Protein AF-A0A8T0B9M9-F1 (afdb_monomer_lite)

Structure (mmCIF, N/CA/C/O backbone):
data_AF-A0A8T0B9M9-F1
#
_entry.id   AF-A0A8T0B9M9-F1
#
loop_
_atom_site.group_PDB
_atom_site.id
_atom_site.type_symbol
_atom_site.label_atom_id
_atom_site.label_alt_id
_atom_site.label_comp_id
_atom_site.label_asym_id
_atom_site.label_entity_id
_atom_site.label_seq_id
_atom_site.pdbx_PDB_ins_code
_atom_site.Cartn_x
_atom_site.Cartn_y
_atom_site.Cartn_z
_atom_site.occupancy
_atom_site.B_iso_or_equiv
_atom_site.auth_seq_id
_atom_site.auth_comp_id
_atom_site.auth_asym_id
_atom_site.auth_atom_id
_atom_site.pdbx_PDB_model_num
ATOM 1 N N . MET A 1 1 ? 11.850 8.600 -37.294 1.00 42.19 1 MET A N 1
ATOM 2 C CA . MET A 1 1 ? 11.422 8.993 -35.935 1.00 42.19 1 MET A CA 1
ATOM 3 C C . MET A 1 1 ? 10.811 7.758 -35.279 1.00 42.19 1 MET A C 1
ATOM 5 O O . MET A 1 1 ? 9.604 7.587 -35.280 1.00 42.19 1 MET A O 1
ATOM 9 N N . ALA A 1 2 ? 11.683 6.825 -34.888 1.00 43.72 2 ALA A N 1
ATOM 10 C CA . ALA A 1 2 ? 11.366 5.598 -34.147 1.00 43.72 2 ALA A CA 1
ATOM 11 C C . ALA A 1 2 ? 11.104 5.954 -32.672 1.00 43.72 2 ALA A C 1
ATOM 13 O O . ALA A 1 2 ? 11.646 6.951 -32.206 1.00 43.72 2 ALA A O 1
ATOM 14 N N . ASP A 1 3 ? 10.392 5.222 -31.829 1.00 46.28 3 ASP A N 1
ATOM 15 C CA . ASP A 1 3 ? 9.495 4.070 -31.911 1.00 46.28 3 ASP A CA 1
ATOM 16 C C . ASP A 1 3 ? 8.878 4.044 -30.497 1.00 46.28 3 ASP A C 1
ATOM 18 O O . ASP A 1 3 ? 9.590 3.917 -29.501 1.00 46.28 3 ASP A O 1
ATOM 22 N N . GLY A 1 4 ? 7.585 4.348 -30.376 1.00 45.72 4 GLY A N 1
ATOM 23 C CA . GLY A 1 4 ? 6.868 4.374 -29.100 1.00 45.72 4 GLY A CA 1
ATOM 24 C C . GLY A 1 4 ? 6.059 3.099 -28.936 1.00 45.72 4 GLY A C 1
ATOM 25 O O . GLY A 1 4 ? 4.838 3.146 -29.052 1.00 45.72 4 GLY A O 1
ATOM 26 N N . GLY A 1 5 ? 6.731 1.964 -28.728 1.00 40.44 5 GLY A N 1
ATOM 27 C CA . GLY A 1 5 ? 6.071 0.668 -28.574 1.00 40.44 5 GLY A CA 1
ATOM 28 C C . GLY A 1 5 ? 5.035 0.620 -27.427 1.00 40.44 5 GLY A C 1
ATOM 29 O O . GLY A 1 5 ? 5.089 1.449 -26.510 1.00 40.44 5 GLY A O 1
ATOM 30 N N . PRO A 1 6 ? 4.126 -0.383 -27.427 1.00 52.16 6 PRO A N 1
ATOM 31 C CA . PRO A 1 6 ? 2.948 -0.477 -26.543 1.00 52.16 6 PRO A CA 1
ATOM 32 C C . PRO A 1 6 ? 3.258 -0.326 -25.047 1.00 52.16 6 PRO A C 1
ATOM 34 O O . PRO A 1 6 ? 2.480 0.237 -24.283 1.00 52.16 6 PRO A O 1
ATOM 37 N N . LEU A 1 7 ? 4.452 -0.756 -24.638 1.00 45.47 7 LEU A N 1
ATOM 38 C CA . LEU A 1 7 ? 4.912 -0.705 -23.253 1.00 45.47 7 LEU A CA 1
ATOM 39 C C . LEU A 1 7 ? 5.134 0.732 -22.754 1.00 45.47 7 LEU A C 1
ATOM 41 O O . LEU A 1 7 ? 4.920 1.013 -21.576 1.00 45.47 7 LEU A O 1
ATOM 45 N N . HIS A 1 8 ? 5.535 1.672 -23.619 1.00 49.91 8 HIS A N 1
ATOM 46 C CA . HIS A 1 8 ? 5.823 3.044 -23.190 1.00 49.91 8 HIS A CA 1
ATOM 47 C C . HIS A 1 8 ? 4.548 3.791 -22.767 1.00 49.91 8 HIS A C 1
ATOM 49 O O . HIS A 1 8 ? 4.567 4.568 -21.803 1.00 49.91 8 HIS A O 1
ATOM 55 N N . THR A 1 9 ? 3.435 3.529 -23.451 1.00 47.78 9 THR A N 1
ATOM 56 C CA . THR A 1 9 ? 2.140 4.165 -23.199 1.00 47.78 9 THR A CA 1
ATOM 57 C C . THR A 1 9 ? 1.531 3.692 -21.879 1.00 47.78 9 THR A C 1
ATOM 59 O O . THR A 1 9 ? 0.947 4.495 -21.152 1.00 47.78 9 THR A O 1
ATOM 62 N N . ASP A 1 10 ? 1.717 2.422 -21.516 1.00 59.62 10 ASP A N 1
ATOM 63 C CA . ASP A 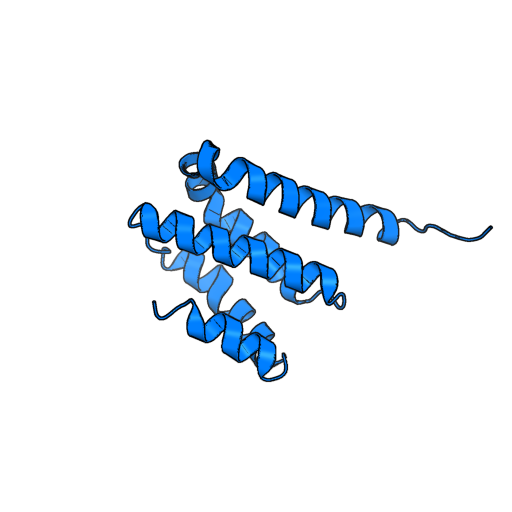1 10 ? 1.139 1.847 -20.296 1.00 59.62 10 ASP A CA 1
ATOM 64 C C . ASP A 1 10 ? 1.810 2.353 -19.015 1.00 59.62 10 ASP A C 1
ATOM 66 O O . ASP A 1 10 ? 1.151 2.584 -18.000 1.00 59.62 10 ASP A O 1
ATOM 70 N N . PHE A 1 11 ? 3.103 2.671 -19.068 1.00 56.25 11 PHE A N 1
ATOM 71 C CA . PHE A 1 11 ? 3.805 3.225 -17.911 1.00 56.25 11 PHE A CA 1
ATOM 72 C C . PHE A 1 11 ? 3.370 4.646 -17.551 1.00 56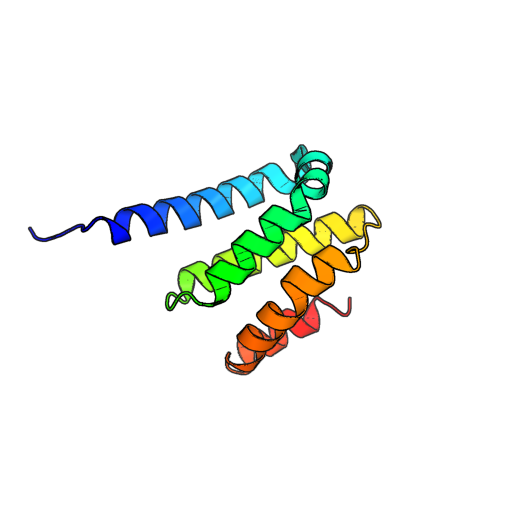.25 11 PHE A C 1
ATOM 74 O O . PHE A 1 11 ? 3.282 4.968 -16.364 1.00 56.25 11 PHE A O 1
ATOM 81 N N . GLN A 1 12 ? 3.074 5.492 -18.545 1.00 63.22 12 GLN A N 1
ATOM 82 C CA . GLN A 1 12 ? 2.504 6.813 -18.272 1.00 63.22 12 GLN A CA 1
ATOM 83 C C . GLN A 1 12 ? 1.092 6.702 -17.699 1.00 63.22 12 GLN A C 1
ATOM 85 O O . GLN A 1 12 ? 0.757 7.461 -16.793 1.00 63.22 12 GLN A O 1
ATOM 90 N N . LYS A 1 13 ? 0.288 5.740 -18.170 1.00 73.31 13 LYS A N 1
ATOM 91 C CA . LYS A 1 13 ? -1.040 5.479 -17.602 1.00 73.31 13 LYS A CA 1
ATOM 92 C C . LYS A 1 13 ? -0.947 5.051 -16.140 1.00 73.31 13 LYS A C 1
ATOM 94 O O . LYS A 1 13 ? -1.715 5.553 -15.335 1.00 73.31 13 LYS A O 1
ATOM 99 N N . HIS A 1 14 ? 0.014 4.200 -15.771 1.00 76.00 14 HIS A N 1
ATOM 100 C CA . HIS A 1 14 ? 0.200 3.795 -14.373 1.00 76.00 14 HIS A CA 1
ATOM 101 C C . HIS A 1 14 ? 0.629 4.949 -13.468 1.00 76.00 14 HIS A C 1
ATOM 103 O O . HIS A 1 14 ? 0.073 5.100 -12.388 1.00 76.00 14 HIS A O 1
ATOM 109 N N . ILE A 1 15 ? 1.578 5.785 -13.902 1.00 77.25 15 ILE A N 1
ATOM 110 C CA . ILE A 1 15 ? 1.984 6.961 -13.117 1.00 77.25 15 ILE A CA 1
ATOM 111 C C . ILE A 1 15 ? 0.810 7.936 -12.969 1.00 77.25 15 ILE A C 1
ATOM 113 O O . ILE A 1 15 ? 0.578 8.427 -11.870 1.00 77.25 15 ILE A O 1
ATOM 117 N N . ARG A 1 16 ? 0.045 8.181 -14.042 1.00 82.69 16 ARG A N 1
ATOM 118 C CA . ARG A 1 16 ? -1.158 9.026 -13.984 1.00 82.69 16 ARG A CA 1
ATOM 119 C C . ARG A 1 16 ? -2.221 8.443 -13.059 1.00 82.69 16 ARG A C 1
ATOM 121 O O . ARG A 1 16 ? -2.752 9.185 -12.251 1.00 82.69 16 ARG A O 1
ATOM 128 N N . ALA A 1 17 ? -2.476 7.137 -13.131 1.00 83.44 17 ALA A N 1
ATOM 129 C CA . ALA A 1 17 ? -3.417 6.464 -12.243 1.00 83.44 17 ALA A CA 1
ATOM 130 C C . ALA A 1 17 ? -3.010 6.630 -10.773 1.00 83.44 17 ALA A C 1
ATOM 132 O O . ALA A 1 17 ? -3.844 7.019 -9.966 1.00 83.44 17 ALA A O 1
ATOM 133 N N . ILE A 1 18 ? -1.726 6.432 -10.442 1.00 83.25 18 ILE A N 1
ATOM 134 C CA . ILE A 1 18 ? -1.222 6.664 -9.081 1.00 83.25 18 ILE A CA 1
ATOM 135 C C . ILE A 1 18 ? -1.434 8.125 -8.673 1.00 83.25 18 ILE A C 1
ATOM 137 O O . ILE A 1 18 ? -1.940 8.367 -7.585 1.00 83.25 18 ILE A O 1
ATOM 141 N N . SER A 1 19 ? -1.108 9.096 -9.532 1.00 85.88 19 SER A N 1
ATOM 142 C CA . SER A 1 19 ? -1.343 10.515 -9.228 1.00 85.88 19 SER A CA 1
ATOM 143 C C . SER A 1 19 ? -2.823 10.826 -8.976 1.00 85.88 19 SER A C 1
ATOM 145 O O . SER A 1 19 ? -3.135 11.478 -7.988 1.00 85.88 19 SER A O 1
ATOM 147 N N . THR A 1 20 ? -3.740 10.310 -9.797 1.00 86.81 20 THR A N 1
ATOM 148 C CA . THR A 1 20 ? -5.185 10.491 -9.585 1.00 86.81 20 THR A CA 1
ATOM 149 C C . THR A 1 20 ? -5.652 9.832 -8.287 1.00 86.81 20 THR A C 1
ATOM 151 O O . THR A 1 20 ? -6.426 10.428 -7.546 1.00 86.81 20 THR A O 1
ATOM 154 N N . MET A 1 21 ? -5.150 8.634 -7.965 1.00 85.56 21 MET A N 1
ATOM 155 C CA . MET A 1 21 ? -5.444 7.978 -6.687 1.00 85.56 21 MET A CA 1
ATOM 156 C C . MET A 1 21 ? -4.930 8.798 -5.497 1.00 85.56 21 MET A C 1
ATOM 158 O O . MET A 1 21 ? -5.597 8.832 -4.472 1.00 85.56 21 MET A O 1
ATOM 162 N N . MET A 1 22 ? -3.779 9.471 -5.619 1.00 86.94 22 MET A N 1
ATOM 163 C CA . MET A 1 22 ? -3.263 10.371 -4.578 1.00 86.94 22 MET A CA 1
ATOM 164 C C . MET A 1 22 ? -4.163 11.597 -4.383 1.00 86.94 22 MET A C 1
ATOM 166 O O . MET A 1 22 ? -4.448 11.955 -3.248 1.00 86.94 22 MET A O 1
ATOM 170 N N . GLU A 1 23 ? -4.614 12.227 -5.471 1.00 88.56 23 GLU A N 1
ATOM 171 C CA . GLU A 1 23 ? -5.466 13.427 -5.431 1.00 88.56 23 GLU A CA 1
ATOM 172 C C . GLU A 1 23 ? -6.845 13.157 -4.817 1.00 88.56 23 GLU A C 1
ATOM 174 O O . GLU A 1 23 ? -7.410 14.029 -4.165 1.00 88.56 23 GLU A O 1
ATOM 179 N N . GLN A 1 24 ? -7.385 11.955 -5.023 1.00 86.88 24 GLN A N 1
ATOM 180 C CA . GLN A 1 24 ? -8.719 11.581 -4.545 1.00 86.88 24 GLN A CA 1
ATOM 181 C C . GLN A 1 24 ? -8.706 10.885 -3.179 1.00 86.88 24 GLN A C 1
ATOM 183 O O . GLN A 1 24 ? -9.767 10.674 -2.602 1.00 86.88 24 GLN A O 1
ATOM 188 N N . LEU A 1 25 ? -7.536 10.534 -2.640 1.00 86.81 25 LEU A N 1
ATOM 189 C CA . LEU A 1 25 ? -7.426 9.694 -1.445 1.00 86.81 25 LEU A CA 1
ATOM 190 C C . LEU A 1 25 ? -8.154 10.278 -0.222 1.00 86.81 25 LEU A C 1
ATOM 192 O O . LEU A 1 25 ? -8.831 9.541 0.492 1.00 86.81 25 LEU A O 1
ATOM 196 N N . GLU A 1 26 ? -8.027 11.586 0.016 1.00 80.94 26 GLU A N 1
ATOM 197 C CA . GLU A 1 26 ? -8.677 12.256 1.154 1.00 80.94 26 GLU A CA 1
ATOM 198 C C . GLU A 1 26 ? -10.195 12.379 0.971 1.00 80.94 26 GLU A C 1
ATOM 200 O O . GLU A 1 26 ? -10.944 12.243 1.934 1.00 80.94 26 GLU A O 1
ATOM 205 N N . ALA A 1 27 ? -10.659 12.603 -0.262 1.00 83.19 27 ALA A N 1
ATOM 206 C CA . ALA A 1 27 ? -12.084 12.721 -0.569 1.00 83.19 27 ALA A CA 1
ATOM 207 C C . ALA A 1 27 ? -12.796 11.356 -0.559 1.00 83.19 27 ALA A C 1
ATOM 209 O O . ALA A 1 27 ? -13.944 11.252 -0.138 1.00 83.19 27 ALA A O 1
ATOM 210 N N . GLU A 1 28 ? -12.095 10.303 -0.981 1.00 85.38 28 GLU A N 1
ATOM 211 C CA . GLU A 1 28 ? -12.636 8.964 -1.230 1.00 85.38 28 GLU A CA 1
ATOM 212 C C . GLU A 1 28 ? -12.010 7.913 -0.295 1.00 85.38 28 GLU A C 1
ATOM 214 O O . GLU A 1 28 ? -11.799 6.752 -0.668 1.00 85.38 28 GLU A O 1
ATOM 219 N N . THR A 1 29 ? -11.688 8.295 0.948 1.00 84.56 29 THR A N 1
ATOM 220 C CA . THR A 1 29 ? -11.042 7.379 1.906 1.00 84.56 29 THR A CA 1
ATOM 221 C C . THR A 1 29 ? -11.914 6.150 2.192 1.00 84.56 29 THR A C 1
ATOM 223 O O . THR A 1 29 ? -11.405 5.032 2.216 1.00 84.56 29 THR A O 1
ATOM 226 N N . GLY A 1 30 ? -13.238 6.308 2.315 1.00 86.12 30 GLY A N 1
ATOM 227 C CA . GLY A 1 30 ? -14.157 5.181 2.532 1.00 86.12 30 GLY A CA 1
ATOM 228 C C . GLY A 1 30 ? -14.186 4.182 1.367 1.00 86.12 30 GLY A C 1
ATOM 229 O O . GLY A 1 30 ? -14.177 2.966 1.581 1.00 86.12 30 GLY A O 1
ATOM 230 N N . ALA A 1 31 ? -14.153 4.682 0.129 1.00 87.69 31 ALA A N 1
ATOM 231 C CA . ALA A 1 31 ? -14.057 3.838 -1.059 1.00 87.69 31 ALA A CA 1
ATOM 232 C C . ALA A 1 31 ? -12.695 3.134 -1.127 1.00 87.69 31 ALA A C 1
ATOM 234 O O . ALA A 1 31 ? -12.632 1.940 -1.416 1.00 87.69 31 ALA A O 1
ATOM 235 N N . THR A 1 32 ? -11.618 3.846 -0.781 1.00 88.50 32 THR A N 1
ATOM 236 C CA . THR A 1 32 ? -10.257 3.297 -0.722 1.00 88.50 32 THR A CA 1
ATOM 237 C C . THR A 1 32 ? -10.170 2.143 0.275 1.00 88.50 32 THR A C 1
ATOM 239 O O . THR A 1 32 ? -9.664 1.083 -0.078 1.00 88.50 32 THR A O 1
ATOM 242 N N . VAL A 1 33 ? -10.716 2.308 1.484 1.00 88.81 33 VAL A N 1
ATOM 243 C CA . VAL A 1 33 ? -10.763 1.247 2.505 1.00 88.81 33 VAL A CA 1
ATOM 244 C C . VAL A 1 33 ? -11.569 0.043 2.013 1.00 88.81 33 VAL A C 1
ATOM 246 O O . VAL A 1 33 ? -11.135 -1.094 2.162 1.00 88.81 33 VAL A O 1
ATOM 249 N N . SER A 1 34 ? -12.707 0.279 1.354 1.00 90.75 34 SER A N 1
ATOM 250 C CA . SER A 1 34 ? -13.584 -0.792 0.854 1.00 90.75 34 SER A CA 1
ATOM 251 C C . SER A 1 34 ? -12.946 -1.670 -0.232 1.00 90.75 34 SER A C 1
ATOM 253 O O . SER A 1 34 ? -13.444 -2.761 -0.501 1.00 90.75 34 SER A O 1
ATOM 255 N N . CYS A 1 35 ? -11.869 -1.210 -0.873 1.00 91.94 35 CYS A N 1
ATOM 256 C CA . CYS A 1 35 ? -11.136 -1.955 -1.901 1.00 91.94 35 CYS A CA 1
ATOM 257 C C . CYS A 1 35 ? -9.626 -2.026 -1.619 1.00 91.94 35 CYS A C 1
ATOM 259 O O . CYS A 1 35 ? -8.814 -2.205 -2.535 1.00 91.94 35 CYS A O 1
ATOM 261 N N . LEU A 1 36 ? -9.243 -1.878 -0.347 1.00 91.06 36 LEU A N 1
ATOM 262 C CA . LEU A 1 36 ? -7.854 -1.764 0.078 1.00 91.06 36 LEU A CA 1
ATOM 263 C C . LEU A 1 36 ? -7.029 -2.998 -0.301 1.00 91.06 36 LEU A C 1
ATOM 265 O O . LEU A 1 36 ? -5.907 -2.865 -0.786 1.00 91.06 36 LEU A O 1
ATOM 269 N N . ASP A 1 37 ? -7.592 -4.196 -0.175 1.00 88.38 37 ASP A N 1
ATOM 270 C CA . ASP A 1 37 ? -6.933 -5.448 -0.546 1.00 88.38 37 ASP A CA 1
ATOM 271 C C . ASP A 1 37 ? -6.521 -5.485 -2.034 1.00 88.38 37 ASP A C 1
ATOM 273 O O . ASP A 1 37 ? -5.416 -5.925 -2.366 1.00 88.38 37 ASP A O 1
ATOM 277 N N . LEU A 1 38 ? -7.373 -4.983 -2.935 1.00 91.75 38 LEU A N 1
ATOM 278 C CA . LEU A 1 38 ? -7.104 -4.893 -4.372 1.00 91.75 38 LEU A CA 1
ATOM 279 C C . LEU A 1 38 ? -6.011 -3.867 -4.666 1.00 91.75 38 LEU A C 1
ATOM 281 O O . LEU A 1 38 ? -5.129 -4.122 -5.491 1.00 91.75 38 LEU A O 1
ATOM 285 N N . ILE A 1 39 ? -6.043 -2.728 -3.972 1.00 91.12 39 ILE A N 1
ATOM 286 C CA . ILE A 1 39 ? -5.025 -1.681 -4.083 1.00 91.12 39 ILE A CA 1
ATOM 287 C C . ILE A 1 39 ? -3.665 -2.231 -3.636 1.00 91.12 39 ILE A C 1
ATOM 289 O O . ILE A 1 39 ? -2.681 -2.130 -4.373 1.00 91.12 39 ILE A O 1
ATOM 293 N N . LEU A 1 40 ? -3.606 -2.883 -2.472 1.00 90.81 40 LEU A N 1
ATOM 294 C CA . LEU A 1 40 ? -2.384 -3.487 -1.942 1.00 90.81 40 LEU A CA 1
ATOM 295 C C . LEU A 1 40 ? -1.843 -4.576 -2.878 1.00 90.81 40 LEU A C 1
ATOM 297 O O . LEU A 1 40 ? -0.657 -4.548 -3.220 1.00 90.81 40 LEU A O 1
ATOM 301 N N . LYS A 1 41 ? -2.708 -5.472 -3.379 1.00 89.88 41 LYS A N 1
ATOM 302 C CA . LYS A 1 41 ? -2.349 -6.470 -4.404 1.00 89.88 41 LYS A CA 1
ATOM 303 C C . LYS A 1 41 ? -1.757 -5.800 -5.643 1.00 89.88 41 LYS A C 1
ATOM 305 O O . LYS A 1 41 ? -0.699 -6.219 -6.114 1.00 89.88 41 LYS A O 1
ATOM 310 N N . TRP A 1 42 ? -2.377 -4.735 -6.150 1.00 89.56 42 TRP A N 1
ATOM 311 C CA . TRP A 1 42 ? -1.873 -4.016 -7.319 1.00 89.56 42 TRP A CA 1
ATOM 312 C C . TRP A 1 42 ? -0.464 -3.462 -7.085 1.00 89.56 42 TRP A C 1
ATOM 314 O O . TRP A 1 42 ? 0.408 -3.628 -7.940 1.00 89.56 42 TRP A O 1
ATOM 324 N N . PHE A 1 43 ? -0.196 -2.889 -5.910 1.00 88.69 43 PHE A N 1
ATOM 325 C CA . PHE A 1 43 ? 1.142 -2.405 -5.566 1.00 88.69 43 PHE A CA 1
ATOM 326 C C . PHE A 1 43 ? 2.174 -3.522 -5.410 1.00 88.69 43 PHE A C 1
ATOM 328 O O . PHE A 1 43 ? 3.306 -3.349 -5.865 1.00 88.69 43 PHE A O 1
ATOM 335 N N . THR A 1 44 ? 1.801 -4.682 -4.862 1.00 88.75 44 THR A N 1
ATOM 336 C CA . THR A 1 44 ? 2.732 -5.820 -4.761 1.00 88.75 44 THR A CA 1
ATOM 337 C C . THR A 1 44 ? 3.218 -6.301 -6.126 1.00 88.75 44 THR A C 1
ATOM 339 O O . THR A 1 44 ? 4.411 -6.544 -6.297 1.00 88.75 44 THR A O 1
ATOM 342 N N . LEU A 1 45 ? 2.340 -6.327 -7.137 1.00 85.50 45 LEU A N 1
ATOM 343 C CA . LEU A 1 45 ? 2.724 -6.652 -8.514 1.00 85.50 45 LEU A CA 1
ATOM 344 C C . LEU A 1 45 ? 3.722 -5.632 -9.078 1.00 85.50 45 LEU A C 1
ATOM 346 O O . LEU A 1 45 ? 4.626 -5.990 -9.830 1.00 85.50 45 LEU A O 1
ATOM 350 N N . ARG A 1 46 ? 3.587 -4.357 -8.697 1.00 80.75 46 ARG A N 1
ATOM 351 C CA . ARG A 1 46 ? 4.461 -3.269 -9.161 1.00 80.75 46 ARG A CA 1
ATOM 352 C C . ARG A 1 46 ? 5.820 -3.245 -8.478 1.00 80.75 46 ARG A C 1
ATOM 354 O O . ARG A 1 46 ? 6.744 -2.650 -9.027 1.00 80.75 46 ARG A O 1
ATOM 361 N N . PHE A 1 47 ? 5.997 -3.908 -7.338 1.00 80.94 47 PHE A N 1
ATOM 362 C CA . PHE A 1 47 ? 7.317 -4.023 -6.716 1.00 80.94 47 PHE A CA 1
ATOM 363 C C . PHE A 1 47 ? 8.315 -4.784 -7.588 1.00 80.94 47 PHE A C 1
ATOM 365 O O . PHE A 1 47 ? 9.510 -4.515 -7.509 1.00 80.94 47 PHE A O 1
ATOM 372 N N . PHE A 1 48 ? 7.856 -5.654 -8.481 1.00 78.38 48 PHE A N 1
ATOM 373 C CA . PHE A 1 48 ? 8.732 -6.408 -9.377 1.00 78.38 48 PHE A CA 1
ATOM 374 C C . PHE A 1 48 ? 9.092 -5.659 -10.671 1.00 78.38 48 PHE A C 1
ATOM 376 O O . PHE A 1 48 ? 9.897 -6.149 -11.460 1.00 78.38 48 PHE A O 1
ATOM 383 N N . ASP A 1 49 ? 8.574 -4.443 -10.874 1.00 77.06 49 ASP A N 1
ATOM 384 C CA . ASP A 1 49 ? 8.973 -3.603 -12.002 1.00 77.06 49 ASP A CA 1
ATOM 385 C C . ASP A 1 49 ? 10.432 -3.118 -11.863 1.00 77.06 49 ASP A C 1
ATOM 387 O O . ASP A 1 49 ? 10.887 -2.694 -10.797 1.00 77.06 49 ASP A O 1
ATOM 391 N N . THR A 1 50 ? 11.157 -3.070 -12.984 1.00 67.00 50 THR A N 1
ATOM 392 C CA . THR A 1 50 ? 12.547 -2.575 -13.081 1.00 67.00 50 THR A CA 1
ATOM 393 C C . THR A 1 50 ? 12.680 -1.047 -13.116 1.00 67.00 50 THR A C 1
ATOM 395 O O . THR A 1 50 ? 13.792 -0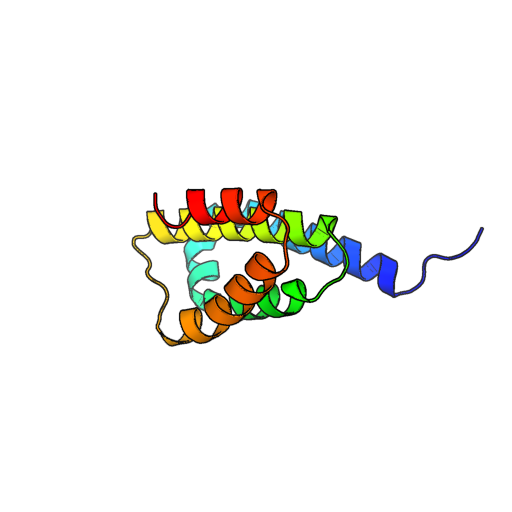.523 -13.108 1.00 67.00 50 THR A O 1
ATOM 398 N N . ASN A 1 51 ? 11.575 -0.293 -13.158 1.00 73.75 51 ASN A N 1
ATOM 399 C CA . ASN A 1 51 ? 11.620 1.163 -13.307 1.00 73.75 51 ASN A CA 1
ATOM 400 C C . ASN A 1 51 ? 11.546 1.897 -11.959 1.00 73.75 51 ASN A C 1
ATOM 402 O O . ASN A 1 51 ? 10.469 2.066 -11.381 1.00 73.75 51 ASN A O 1
ATOM 406 N N . THR A 1 52 ? 12.683 2.435 -11.516 1.00 76.62 52 THR A N 1
ATOM 407 C CA . THR A 1 52 ? 12.826 3.168 -10.248 1.00 76.62 52 THR A CA 1
ATOM 408 C C . THR A 1 52 ? 11.861 4.350 -10.106 1.00 76.62 52 THR A C 1
ATOM 410 O O . THR A 1 52 ? 11.354 4.584 -9.016 1.00 76.62 52 THR A O 1
ATOM 413 N N . ARG A 1 53 ? 11.534 5.080 -11.186 1.00 78.94 53 ARG A N 1
ATOM 414 C CA . ARG A 1 53 ? 10.610 6.232 -11.106 1.00 78.94 53 ARG A CA 1
ATOM 415 C C . ARG A 1 53 ? 9.181 5.810 -10.764 1.00 78.94 53 ARG A C 1
ATOM 417 O O . ARG A 1 53 ? 8.517 6.492 -9.989 1.00 78.94 53 ARG A O 1
ATOM 424 N N . ARG A 1 54 ? 8.717 4.678 -11.305 1.00 75.81 54 ARG A N 1
ATOM 425 C CA . ARG A 1 54 ? 7.394 4.125 -10.970 1.00 75.81 54 ARG A CA 1
ATOM 426 C C . ARG A 1 54 ? 7.344 3.646 -9.528 1.00 75.81 54 ARG A C 1
ATOM 428 O O . ARG A 1 54 ? 6.379 3.939 -8.832 1.00 75.81 54 ARG A O 1
ATOM 435 N N . LEU A 1 55 ? 8.402 2.970 -9.081 1.00 81.00 55 LEU A N 1
ATOM 436 C CA . LEU A 1 55 ? 8.507 2.505 -7.702 1.00 81.00 55 LEU A CA 1
ATOM 437 C C . LEU A 1 55 ? 8.467 3.673 -6.709 1.00 81.00 55 LEU A C 1
ATOM 439 O O . LEU A 1 55 ? 7.716 3.611 -5.746 1.00 81.00 55 LEU A O 1
ATOM 443 N N . MET A 1 56 ? 9.207 4.756 -6.963 1.00 82.94 56 MET A N 1
ATOM 444 C CA . MET A 1 56 ? 9.173 5.936 -6.089 1.00 82.94 56 MET A CA 1
ATOM 445 C C . MET A 1 56 ? 7.766 6.538 -5.992 1.00 82.94 56 MET A C 1
ATOM 447 O O . MET A 1 56 ? 7.307 6.825 -4.892 1.00 82.94 56 MET A O 1
ATOM 451 N N . LYS A 1 57 ? 7.048 6.661 -7.118 1.00 84.56 57 LYS A N 1
ATOM 452 C CA . LYS A 1 57 ? 5.666 7.170 -7.119 1.00 84.56 57 LYS A CA 1
ATOM 453 C C . LYS A 1 57 ? 4.706 6.238 -6.370 1.00 84.56 57 LYS A C 1
ATOM 455 O O . LYS A 1 57 ? 3.833 6.700 -5.646 1.00 84.56 57 LYS A O 1
ATOM 460 N N . ALA A 1 58 ? 4.897 4.928 -6.507 1.00 86.06 58 ALA A N 1
ATOM 461 C CA . ALA A 1 58 ? 4.135 3.936 -5.760 1.00 86.06 58 ALA A CA 1
ATOM 462 C C . ALA A 1 58 ? 4.358 4.043 -4.244 1.00 86.06 58 ALA A C 1
ATOM 464 O O . ALA A 1 58 ? 3.399 4.010 -3.481 1.00 86.06 58 ALA A O 1
ATOM 465 N N . LEU A 1 59 ? 5.607 4.221 -3.807 1.00 85.50 59 LEU A N 1
ATOM 466 C CA . LEU A 1 59 ? 5.933 4.411 -2.391 1.00 85.50 59 LEU A CA 1
ATOM 467 C C . LEU A 1 59 ? 5.380 5.728 -1.837 1.00 85.50 59 LEU A C 1
ATOM 469 O O . LEU A 1 59 ? 4.952 5.770 -0.687 1.00 85.50 59 LEU A O 1
ATOM 473 N N . GLU A 1 60 ? 5.347 6.781 -2.654 1.00 88.31 60 GLU A N 1
ATOM 474 C CA . GLU A 1 60 ? 4.727 8.057 -2.295 1.00 88.31 60 GLU A CA 1
ATOM 475 C C . GLU A 1 60 ? 3.224 7.895 -2.022 1.00 88.31 60 GLU A C 1
ATOM 477 O O . GLU A 1 60 ? 2.740 8.350 -0.987 1.00 88.31 60 GLU A O 1
ATOM 482 N N . TYR A 1 61 ? 2.504 7.182 -2.894 1.00 89.62 61 TYR A N 1
ATOM 483 C CA . TYR A 1 61 ? 1.095 6.862 -2.657 1.00 89.62 61 TYR A CA 1
ATOM 484 C C . TYR A 1 61 ? 0.905 5.980 -1.422 1.00 89.62 61 TYR A C 1
ATOM 486 O O . TYR A 1 61 ? 0.076 6.302 -0.580 1.00 89.62 61 TYR A O 1
ATOM 494 N N . LEU A 1 62 ? 1.688 4.904 -1.272 1.00 90.19 62 LEU A N 1
ATOM 495 C CA . LEU A 1 62 ? 1.582 4.007 -0.115 1.00 90.19 62 LEU A CA 1
ATOM 496 C C . LEU A 1 62 ? 1.783 4.760 1.202 1.00 90.19 62 LEU A C 1
ATOM 498 O O . LEU A 1 62 ? 1.078 4.503 2.171 1.00 90.19 62 LEU A O 1
ATOM 502 N N . LYS A 1 63 ? 2.697 5.735 1.234 1.00 87.94 63 LYS A N 1
ATOM 503 C CA . LYS A 1 63 ? 2.862 6.613 2.392 1.00 87.94 63 LYS A CA 1
ATOM 504 C C . LYS A 1 63 ? 1.580 7.388 2.701 1.00 87.94 63 LYS A C 1
ATOM 506 O O . LYS A 1 63 ? 1.166 7.412 3.855 1.00 87.94 63 LYS A O 1
ATOM 511 N N . LEU A 1 64 ? 0.988 8.046 1.703 1.00 90.44 64 LEU A N 1
ATOM 512 C CA . LEU A 1 64 ? -0.249 8.806 1.902 1.00 90.44 64 LEU A CA 1
ATOM 513 C C . LEU A 1 64 ? -1.397 7.893 2.342 1.00 90.44 64 LEU A C 1
ATOM 515 O O . LEU A 1 64 ? -2.128 8.243 3.263 1.00 90.44 64 LEU A O 1
ATOM 519 N N . LEU A 1 65 ? -1.499 6.706 1.741 1.00 90.44 65 LEU A N 1
ATOM 520 C CA . LEU A 1 65 ? -2.475 5.686 2.102 1.00 90.44 65 LEU A CA 1
ATOM 521 C C . LEU A 1 65 ? -2.358 5.313 3.580 1.00 90.44 65 LEU A C 1
ATOM 523 O O . LEU A 1 65 ? -3.340 5.418 4.300 1.00 90.44 65 LEU A O 1
ATOM 527 N N . PHE A 1 66 ? -1.169 4.945 4.064 1.00 88.62 66 PHE A N 1
ATOM 528 C CA . PHE A 1 66 ? -1.003 4.555 5.468 1.00 88.62 66 PHE A CA 1
ATOM 529 C C . PHE A 1 66 ? -1.259 5.701 6.453 1.00 88.62 66 PHE A C 1
ATOM 531 O O . PHE A 1 66 ? -1.814 5.455 7.519 1.00 88.62 66 PHE A O 1
ATOM 538 N N . VAL A 1 67 ? -0.926 6.947 6.096 1.00 89.06 67 VAL A N 1
ATOM 539 C CA . VAL A 1 67 ? -1.300 8.121 6.906 1.00 89.06 67 VAL A CA 1
ATOM 540 C C . VAL A 1 67 ? -2.821 8.284 6.954 1.00 89.06 67 VAL A C 1
ATOM 542 O O . VAL A 1 67 ? -3.379 8.484 8.027 1.00 89.06 67 VAL A O 1
ATOM 545 N N . SER A 1 68 ? -3.498 8.157 5.811 1.00 87.69 68 SER A N 1
ATOM 546 C CA . SER A 1 68 ? -4.958 8.242 5.722 1.00 87.69 68 SER A CA 1
ATOM 547 C C . SER A 1 68 ? -5.649 7.133 6.526 1.00 87.69 68 SER A C 1
ATOM 549 O O . SER A 1 68 ? -6.575 7.426 7.275 1.00 87.69 68 SER A O 1
ATOM 551 N N . LEU A 1 69 ? -5.156 5.890 6.455 1.00 87.19 69 LEU A N 1
ATOM 552 C CA . LEU A 1 69 ? -5.659 4.772 7.261 1.00 87.19 69 LEU A CA 1
ATOM 553 C C . LEU A 1 69 ? -5.446 5.008 8.763 1.00 87.19 69 LEU A C 1
ATOM 555 O O . LEU A 1 69 ? -6.372 4.807 9.543 1.00 87.19 69 LEU A O 1
ATOM 559 N N . SER A 1 70 ? -4.263 5.490 9.160 1.00 85.25 70 SER A N 1
ATOM 560 C CA . SER A 1 70 ? -3.955 5.826 10.558 1.00 85.25 70 SER A CA 1
ATOM 561 C C . SER A 1 70 ? -4.884 6.915 11.104 1.00 85.25 70 SER A C 1
ATOM 563 O O . SER A 1 70 ? -5.440 6.767 12.186 1.00 85.25 70 SER A O 1
ATOM 565 N N . ASN A 1 71 ? -5.155 7.964 10.318 1.00 87.44 71 ASN A N 1
ATOM 566 C CA . ASN A 1 71 ? -6.098 9.026 10.689 1.00 87.44 71 ASN A CA 1
ATOM 567 C C . ASN A 1 71 ? -7.549 8.537 10.863 1.00 87.44 71 ASN A C 1
ATOM 569 O O . ASN A 1 71 ? -8.361 9.252 11.445 1.00 87.44 71 ASN A O 1
ATOM 573 N N . GLN A 1 72 ? -7.886 7.365 10.321 1.00 83.62 72 GLN A N 1
ATOM 574 C CA . GLN A 1 72 ? -9.196 6.721 10.451 1.00 83.62 72 GLN A CA 1
ATOM 575 C C . GLN A 1 72 ? -9.195 5.604 11.510 1.00 83.62 72 GLN A C 1
ATOM 577 O O . GLN A 1 72 ? -10.153 4.835 11.571 1.00 83.62 72 GLN A O 1
ATOM 582 N N . ASP A 1 73 ? -8.113 5.463 12.289 1.00 85.31 73 ASP A N 1
ATOM 583 C CA . ASP A 1 73 ? -7.886 4.348 13.220 1.00 85.31 73 ASP A CA 1
ATOM 584 C C . ASP A 1 73 ? -8.068 2.968 12.554 1.00 85.31 73 ASP A C 1
ATOM 586 O O . ASP A 1 73 ? -8.485 1.985 13.173 1.00 85.31 73 ASP A O 1
ATOM 590 N N . TYR A 1 74 ? -7.768 2.885 11.253 1.00 85.00 74 TYR A N 1
ATOM 591 C CA . TYR A 1 74 ? -7.901 1.661 10.482 1.00 85.00 74 TYR A CA 1
ATOM 592 C C . TYR A 1 74 ? -6.630 0.818 10.580 1.00 85.00 74 TYR A C 1
ATOM 594 O O . TYR A 1 74 ? -5.539 1.238 10.184 1.00 85.00 74 TYR A O 1
ATOM 602 N N . TYR A 1 75 ? -6.798 -0.424 11.027 1.00 84.62 75 TYR A N 1
ATOM 603 C CA . TYR A 1 75 ? -5.743 -1.429 11.056 1.00 84.62 75 TYR A CA 1
ATOM 604 C C . TYR A 1 75 ? -5.931 -2.421 9.915 1.00 84.62 75 TYR A C 1
ATOM 606 O O . TYR A 1 75 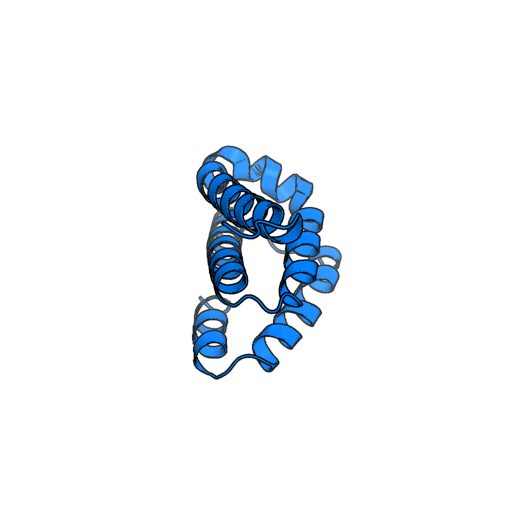? -7.037 -2.916 9.698 1.00 84.62 75 TYR A O 1
ATOM 614 N N . LEU A 1 76 ? -4.834 -2.751 9.228 1.00 85.06 76 LEU A N 1
ATOM 615 C CA . LEU A 1 76 ? -4.854 -3.813 8.226 1.00 85.06 76 LEU A CA 1
ATOM 616 C C . LEU A 1 76 ? -5.351 -5.116 8.852 1.00 85.06 76 LEU A C 1
ATOM 618 O O . LEU A 1 76 ? -4.867 -5.547 9.902 1.00 85.06 76 LEU A O 1
ATOM 622 N N . THR A 1 77 ? -6.268 -5.772 8.155 1.00 86.19 77 THR A N 1
ATOM 623 C CA . THR A 1 77 ? -6.678 -7.133 8.484 1.00 86.19 77 THR A CA 1
ATOM 624 C C . THR A 1 77 ? -5.526 -8.113 8.255 1.00 86.19 77 THR A C 1
ATOM 626 O O . THR A 1 77 ? -4.590 -7.851 7.495 1.00 86.19 77 THR A O 1
ATOM 629 N N . GLU A 1 78 ? -5.609 -9.297 8.866 1.00 82.50 78 GLU A N 1
ATOM 630 C CA . GLU A 1 78 ? -4.627 -10.366 8.644 1.00 82.50 78 GLU A CA 1
ATOM 631 C C . GLU A 1 78 ? -4.500 -10.726 7.153 1.00 82.50 78 GLU A C 1
ATOM 633 O O . GLU A 1 78 ? -3.396 -10.945 6.654 1.00 82.50 78 GLU A O 1
ATOM 638 N N . HIS A 1 79 ? -5.617 -10.706 6.417 1.00 85.62 79 HIS A N 1
ATOM 639 C CA . HIS A 1 79 ? -5.633 -10.964 4.981 1.00 85.62 79 HIS A CA 1
ATOM 640 C C . HIS A 1 79 ? -4.846 -9.906 4.198 1.00 85.62 79 HIS A C 1
ATOM 642 O O . HIS A 1 79 ? -3.967 -10.246 3.409 1.00 85.62 79 HIS A O 1
ATOM 648 N N . GLU A 1 80 ? -5.118 -8.623 4.428 1.00 85.50 80 GLU A N 1
ATOM 649 C CA . GLU A 1 80 ? -4.427 -7.521 3.746 1.00 85.50 80 GLU A CA 1
ATOM 650 C C . GLU A 1 80 ? -2.938 -7.482 4.087 1.00 85.50 80 GLU A C 1
ATOM 652 O O . GLU A 1 80 ? -2.096 -7.296 3.205 1.00 85.50 80 GLU A O 1
ATOM 657 N N . ALA A 1 81 ? -2.599 -7.724 5.355 1.00 83.94 81 ALA A N 1
ATOM 658 C CA . ALA A 1 81 ? -1.218 -7.817 5.797 1.00 83.94 81 ALA A CA 1
ATOM 659 C C . ALA A 1 81 ? -0.487 -8.979 5.104 1.00 83.94 81 ALA A C 1
ATOM 661 O O . ALA A 1 81 ? 0.615 -8.785 4.584 1.00 83.94 81 ALA A O 1
ATOM 662 N N . ALA A 1 82 ? -1.106 -10.162 5.023 1.00 83.69 82 ALA A N 1
ATOM 663 C CA . ALA A 1 82 ? -0.535 -11.324 4.343 1.00 83.69 82 ALA A CA 1
ATOM 664 C C . ALA A 1 82 ? -0.312 -11.079 2.840 1.00 83.69 82 ALA A C 1
ATOM 666 O O . ALA A 1 82 ? 0.680 -11.542 2.276 1.00 83.69 82 ALA A O 1
ATOM 667 N N . LEU A 1 83 ? -1.201 -10.313 2.201 1.00 85.94 83 LEU A N 1
ATOM 668 C CA . LEU A 1 83 ? -1.090 -9.949 0.789 1.00 85.94 83 LEU A CA 1
ATOM 669 C C . LEU A 1 83 ? 0.013 -8.930 0.506 1.00 85.94 83 LEU A C 1
ATOM 671 O O . LEU A 1 83 ? 0.506 -8.887 -0.617 1.00 85.94 83 LEU A O 1
ATOM 675 N N . PHE A 1 84 ? 0.387 -8.099 1.481 1.00 88.38 84 PHE A N 1
ATOM 676 C CA . PHE A 1 84 ? 1.260 -6.948 1.247 1.00 88.38 84 PHE A CA 1
ATOM 677 C C . PHE A 1 84 ? 2.652 -7.081 1.878 1.00 88.38 84 PHE A C 1
ATOM 679 O O . PHE A 1 84 ? 3.667 -6.882 1.204 1.00 88.38 84 PHE A O 1
ATOM 686 N N . ILE A 1 85 ? 2.718 -7.425 3.167 1.00 85.50 85 ILE A N 1
ATOM 687 C CA . ILE A 1 85 ? 3.928 -7.311 3.994 1.00 85.50 85 ILE A CA 1
ATOM 688 C C . ILE A 1 85 ? 5.108 -8.153 3.479 1.00 85.50 85 ILE A C 1
ATOM 690 O O . ILE A 1 85 ? 6.221 -7.612 3.431 1.00 85.50 85 ILE A O 1
ATOM 694 N N . PRO A 1 86 ? 4.934 -9.420 3.045 1.00 86.06 86 PRO A N 1
ATOM 695 C CA . PRO A 1 86 ? 6.054 -10.225 2.553 1.00 86.06 86 PRO A CA 1
ATOM 696 C C . PRO A 1 86 ? 6.713 -9.611 1.311 1.00 86.06 86 PRO A C 1
ATOM 698 O O . PRO A 1 86 ? 7.936 -9.497 1.239 1.00 86.06 86 PRO A O 1
ATOM 701 N N . TYR A 1 87 ? 5.899 -9.146 0.361 1.00 87.38 87 TYR A N 1
ATOM 702 C CA . TYR A 1 87 ? 6.365 -8.561 -0.898 1.00 87.38 87 TYR A CA 1
ATOM 703 C C . TYR A 1 87 ? 7.002 -7.193 -0.691 1.00 87.38 87 TYR A C 1
ATOM 705 O O . TYR A 1 87 ? 8.032 -6.881 -1.289 1.00 87.38 87 TYR A O 1
ATOM 713 N N . PHE A 1 88 ? 6.412 -6.386 0.190 1.00 85.31 88 PHE A N 1
ATOM 714 C CA . PHE A 1 88 ? 6.975 -5.102 0.571 1.00 85.31 88 PHE A CA 1
ATOM 715 C C . PHE A 1 88 ? 8.340 -5.272 1.243 1.00 85.31 88 PHE A C 1
ATOM 717 O O . PHE A 1 88 ? 9.314 -4.634 0.843 1.00 85.31 88 PHE A O 1
ATOM 724 N N . THR A 1 89 ? 8.442 -6.190 2.207 1.00 81.88 89 THR A N 1
ATOM 725 C CA . THR A 1 89 ? 9.695 -6.482 2.915 1.00 81.88 89 THR A CA 1
ATOM 726 C C . THR A 1 89 ? 10.766 -7.001 1.964 1.00 81.88 89 THR A C 1
ATOM 728 O O . THR A 1 89 ? 11.897 -6.520 2.013 1.00 81.88 89 THR A O 1
ATOM 731 N N . LEU A 1 90 ? 10.412 -7.920 1.060 1.00 83.62 90 LEU A N 1
ATOM 732 C CA . LEU A 1 90 ? 11.320 -8.422 0.030 1.00 83.62 90 LEU A CA 1
ATOM 733 C C . LEU A 1 90 ? 11.853 -7.274 -0.834 1.00 83.62 90 LEU A C 1
ATOM 735 O O . LEU A 1 90 ? 13.067 -7.103 -0.954 1.00 83.62 90 LEU A O 1
ATOM 739 N N . LYS A 1 91 ? 10.960 -6.419 -1.351 1.00 81.25 91 LYS A N 1
ATOM 740 C CA . LYS A 1 91 ? 11.361 -5.300 -2.207 1.00 81.25 91 LYS A CA 1
ATOM 741 C C . LYS A 1 91 ? 12.254 -4.295 -1.486 1.00 81.25 91 LYS A C 1
ATOM 743 O O . LYS A 1 91 ? 13.199 -3.772 -2.074 1.00 81.25 91 LYS A O 1
ATOM 748 N N . MET A 1 92 ? 11.968 -4.017 -0.217 1.00 74.38 92 MET A N 1
A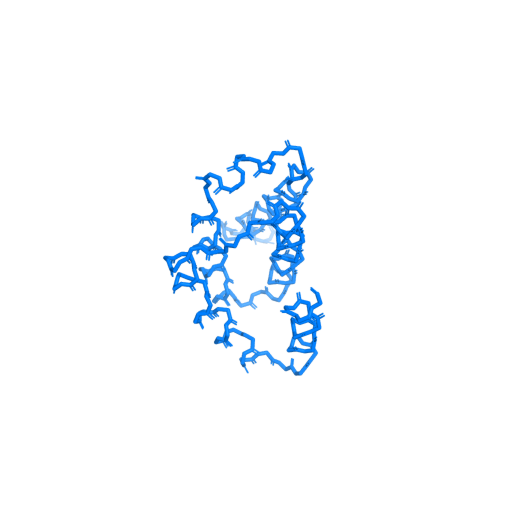TOM 749 C CA . MET A 1 92 ? 12.792 -3.124 0.599 1.00 74.38 92 MET A CA 1
ATOM 750 C C . MET A 1 92 ? 14.127 -3.755 0.991 1.00 74.38 92 MET A C 1
ATOM 752 O O . MET A 1 92 ? 15.120 -3.043 1.119 1.00 74.38 92 MET A O 1
ATOM 756 N N . GLY A 1 93 ? 14.175 -5.078 1.147 1.00 69.31 93 GLY A N 1
ATOM 757 C CA . GLY A 1 93 ? 15.404 -5.834 1.365 1.00 69.31 93 GLY A CA 1
ATOM 758 C C . GLY A 1 93 ? 16.375 -5.733 0.186 1.00 69.31 93 GLY A C 1
ATOM 759 O O . GLY A 1 93 ? 17.575 -5.572 0.409 1.00 69.31 93 GLY A O 1
ATOM 760 N N . GLU A 1 94 ? 15.855 -5.749 -1.045 1.00 69.31 94 GLU A N 1
ATOM 761 C CA . GLU A 1 94 ? 16.628 -5.603 -2.291 1.00 69.31 94 GLU A CA 1
ATOM 762 C C . GLU A 1 94 ? 17.154 -4.176 -2.531 1.00 69.31 94 GLU A C 1
ATOM 764 O O . GLU A 1 94 ? 18.176 -3.984 -3.193 1.00 69.31 94 GLU A O 1
ATOM 769 N N . GLN A 1 95 ? 16.464 -3.156 -2.015 1.00 59.28 95 GLN A N 1
ATOM 770 C CA . GLN A 1 95 ? 16.838 -1.756 -2.216 1.00 59.28 95 GLN A CA 1
ATOM 771 C C . GLN A 1 95 ? 17.976 -1.325 -1.270 1.00 59.28 95 GLN A C 1
ATOM 773 O O . GLN A 1 95 ? 17.997 -1.656 -0.083 1.00 59.28 95 GLN A O 1
ATOM 778 N N . LYS A 1 96 ? 18.932 -0.534 -1.789 1.00 54.69 96 LYS A N 1
ATOM 779 C CA . LYS A 1 96 ? 20.023 0.074 -0.994 1.00 54.69 96 LYS A CA 1
ATOM 780 C C . LYS A 1 96 ? 19.467 0.946 0.147 1.00 54.69 96 LYS A C 1
ATOM 782 O O . LYS A 1 96 ? 18.357 1.470 0.058 1.00 54.69 96 LYS A O 1
ATOM 787 N N . ASP A 1 97 ? 20.280 1.163 1.187 1.00 54.12 97 ASP A N 1
ATOM 788 C CA . ASP A 1 97 ? 19.905 1.728 2.502 1.00 54.12 97 ASP A CA 1
ATOM 789 C C . ASP A 1 97 ? 19.048 3.004 2.524 1.00 54.12 97 ASP A C 1
ATOM 791 O O . ASP A 1 97 ? 18.370 3.259 3.518 1.00 54.12 97 ASP A O 1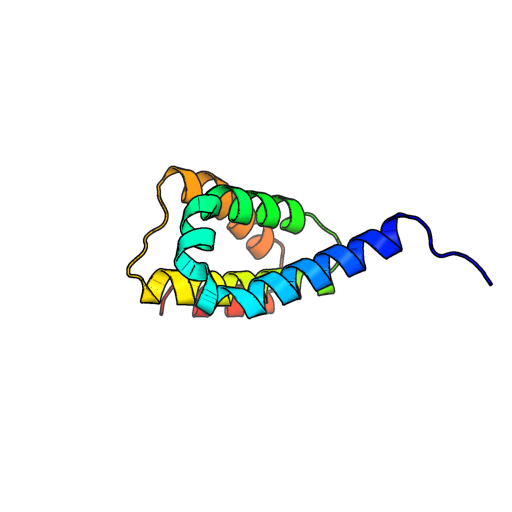
ATOM 795 N N . VAL A 1 98 ? 19.031 3.797 1.452 1.00 47.03 98 VAL A N 1
ATOM 796 C CA . VAL A 1 98 ? 18.219 5.021 1.346 1.00 47.03 98 VAL A CA 1
ATOM 797 C C . VAL A 1 98 ? 16.717 4.710 1.371 1.00 47.03 98 VAL A C 1
ATOM 799 O O . VAL A 1 98 ? 15.976 5.353 2.110 1.00 47.03 98 VAL A O 1
ATOM 802 N N . VAL A 1 99 ? 16.270 3.683 0.640 1.00 50.03 99 VAL A N 1
ATOM 803 C CA . VAL A 1 99 ? 14.843 3.306 0.589 1.00 50.03 99 VAL A CA 1
ATOM 804 C C . VAL A 1 99 ? 14.426 2.603 1.887 1.00 50.03 99 VAL A C 1
ATOM 806 O O . VAL A 1 99 ? 13.348 2.860 2.422 1.00 50.03 99 VAL A O 1
ATOM 809 N N . ARG A 1 100 ? 15.325 1.794 2.471 1.00 50.66 100 ARG A N 1
ATOM 810 C CA . ARG A 1 100 ? 15.112 1.158 3.784 1.00 50.66 100 ARG A CA 1
ATOM 811 C C . ARG A 1 100 ? 14.919 2.180 4.904 1.00 50.66 100 ARG A C 1
ATOM 813 O O . ARG A 1 100 ? 14.060 1.980 5.762 1.00 50.66 100 ARG A O 1
ATOM 820 N N . LYS A 1 101 ? 15.690 3.274 4.895 1.00 50.31 101 LYS A N 1
ATOM 821 C CA . LYS A 1 101 ? 15.555 4.362 5.875 1.00 50.31 101 LYS A CA 1
ATOM 822 C C . LYS A 1 101 ? 14.229 5.111 5.735 1.00 50.31 101 LYS A C 1
ATOM 824 O O . LYS A 1 101 ? 13.593 5.354 6.754 1.00 50.31 101 LYS A O 1
ATOM 829 N N . GLU A 1 102 ? 13.784 5.429 4.519 1.00 50.34 102 GLU A N 1
ATOM 830 C CA . GLU A 1 102 ? 12.506 6.134 4.313 1.00 50.34 102 GLU A CA 1
ATOM 831 C C . GLU A 1 102 ? 11.283 5.328 4.771 1.00 50.34 102 GLU A C 1
ATOM 833 O O . GLU A 1 102 ? 10.342 5.903 5.317 1.00 50.34 102 GLU A O 1
ATOM 838 N N . VAL A 1 103 ? 11.299 4.008 4.575 1.00 51.19 103 VAL A N 1
ATOM 839 C CA . VAL A 1 103 ? 10.199 3.122 4.979 1.00 51.19 103 VAL A CA 1
ATOM 840 C C . VAL A 1 103 ? 10.181 2.890 6.489 1.00 51.19 103 VAL A C 1
ATOM 842 O O . VAL A 1 103 ? 9.130 2.992 7.120 1.00 51.19 103 VAL A O 1
ATOM 845 N N . ARG A 1 104 ? 11.343 2.616 7.096 1.00 46.88 104 ARG A N 1
ATOM 846 C CA . ARG A 1 104 ? 11.440 2.349 8.538 1.00 46.88 104 ARG A CA 1
ATOM 847 C C . ARG A 1 104 ? 11.088 3.583 9.380 1.00 46.88 104 ARG A C 1
ATOM 849 O O . ARG A 1 104 ? 10.528 3.429 10.456 1.00 46.88 104 ARG A O 1
ATOM 856 N N . LEU A 1 105 ? 11.346 4.791 8.870 1.00 40.44 105 LEU A N 1
ATOM 857 C CA . LEU A 1 105 ? 10.957 6.046 9.525 1.00 40.44 105 LEU A CA 1
ATOM 858 C C . LEU A 1 105 ? 9.429 6.268 9.557 1.00 40.44 105 LEU A C 1
ATOM 860 O O . LEU A 1 105 ? 8.971 7.147 10.273 1.00 40.44 105 LEU A O 1
ATOM 864 N N . ARG A 1 106 ? 8.639 5.524 8.767 1.00 44.19 106 ARG A N 1
ATOM 865 C CA . ARG A 1 106 ? 7.205 5.806 8.555 1.00 44.19 106 ARG A CA 1
ATOM 866 C C . ARG A 1 106 ? 6.245 4.687 8.961 1.00 44.19 106 ARG A C 1
ATOM 868 O O . ARG A 1 106 ? 5.045 4.896 8.896 1.00 44.19 106 ARG A O 1
ATOM 875 N N . LEU A 1 107 ? 6.760 3.534 9.391 1.00 48.09 107 LEU A N 1
ATOM 876 C CA . LEU A 1 107 ? 5.977 2.443 9.998 1.00 48.09 107 LEU A CA 1
ATOM 877 C C . LEU A 1 107 ? 6.050 2.435 11.540 1.00 48.09 107 LEU A C 1
ATOM 879 O O . LEU A 1 107 ? 5.429 1.586 12.166 1.00 48.09 107 LEU A O 1
ATOM 883 N N . VAL A 1 108 ? 6.839 3.333 12.148 1.00 35.62 108 VAL A N 1
ATOM 884 C CA . VAL A 1 108 ? 7.090 3.401 13.608 1.00 35.62 108 VAL A CA 1
ATOM 885 C C . VAL A 1 108 ? 6.815 4.810 14.166 1.00 35.62 108 VAL A C 1
ATOM 887 O O . VAL A 1 108 ? 7.365 5.187 15.194 1.00 35.62 108 VAL A O 1
ATOM 890 N N . ALA A 1 109 ? 6.006 5.617 13.478 1.00 34.16 109 ALA A N 1
ATOM 891 C CA . ALA A 1 109 ? 5.572 6.927 13.965 1.00 34.16 109 ALA A CA 1
ATOM 892 C C . ALA A 1 109 ? 4.055 6.933 14.124 1.00 34.16 109 ALA A C 1
ATOM 894 O O . ALA A 1 109 ? 3.394 6.447 13.178 1.00 34.16 109 ALA A O 1
#

Foldseek 3Di:
DDDCDPVNVVLVVLLVVLVVCQVCCLVCVVVCVVCVLVLLLVLLVVLPDPDPVSVVSSVVSVLSNVVSCVVVVHDDDPNSCVSHVVSVVVSLVPDPPVSVVVVVVRVPD

pLDDT: mean 75.57, std 16.54, range [34.16, 91.94]

Radius of gyration: 14.82 Å; chains: 1; bounding box: 34×25×50 Å

Sequence (109 aa):
MADGGPLHTDFQKHIRAISTMMEQLEAETGATVSCLDLILKWFTLRFFDTNTRRLMKALEYLKLLFVSLSNQDYYLTEHEAALFIPYFTLKMGEQKDVVRKEVRLRLVA

Organism: Silurus meridionalis (NCBI:txid175797)

InterPro domains:
  IPR011989 Armadillo-like helical [G3DSA:1.25.10.10] (6-108)
  IPR045110 XMAP215 [PTHR12609] (8-104)

Secondary structure (DSSP, 8-state):
-----HHHHHHHHHHHHHHHHHHHTTTTHHHHHHTHHHHHHHHHHHHT-S-HHHHHHHHHHHHHHHHHHHHTTPPPPHHHHHHHHHHHHHHHHHS-HHHHHHHHTTS--